Protein AF-A0A1I6UCY2-F1 (afdb_monomer_lite)

Foldseek 3Di:
DVLVVLVVQLFCCLQPVLVVCVVVVQCPAQVSSLVSSVVSSCVVCVVVCVVQVKDKDAFQDPVVQPPPPDTFRIWIFGADPVRDGPATSEGEDTHEDDPPDDCVVLVVVLVVVLCCLVSDPPVRYVNHAYEYHYEHEDDDPPPVPPDDDPADPVSLVSCVQRYKYFYWYDDPNDIDTGIDTD

Secondary structure (DSSP, 8-state):
-HHHHHHHHHHHIIIIIIHHHHHTT---SHHHHHHHHHHHHHHHTHHHHHHTTEEEEEEEE-TTTT-TT-EEEEEEEEE-TTS-EEEEEEEEEEEEE-TT--THHHHHHHHHHHHHHHS---GGGTT-EEEEEEEESS--TT--SSS---S-HHHHHHHTT-EEEEEEEEETTEEEEEEEE-

Sequence (182 aa):
MIKGLIHKTIKEIWENNISKDYHDNFLLREDSLKNAFYFHLRSSLSDLLMEQKLRIYTELNYRDINVPGSRADLAVAQLDDLNEIQEVIAVIEFKYKRSNVNERYYQEDVRKIVNLVKSSPHPIYDETYYYLAFLNETIYEPIRSEHLSYTTPSDRVVAAGRITELLGYQEDGVSTWYSIDH

Radius of gyration: 16.02 Å; chains: 1; bounding box: 46×32×39 Å

Structure (mmCIF, N/CA/C/O backbone):
data_AF-A0A1I6UCY2-F1
#
_entry.id   AF-A0A1I6UCY2-F1
#
loop_
_atom_site.group_PDB
_atom_site.id
_atom_site.type_symbol
_atom_site.label_atom_id
_atom_site.label_alt_id
_atom_site.label_comp_id
_atom_site.label_asym_id
_atom_site.label_entity_id
_atom_site.label_seq_id
_atom_site.pdbx_PDB_ins_code
_atom_site.Cartn_x
_atom_site.Cartn_y
_atom_site.Cartn_z
_atom_site.occupancy
_atom_site.B_iso_or_equiv
_atom_site.auth_seq_id
_atom_site.auth_comp_id
_atom_site.auth_asym_id
_atom_site.auth_atom_id
_atom_site.pdbx_PDB_model_num
ATOM 1 N N . MET A 1 1 ? -4.522 -13.317 13.696 1.00 73.19 1 MET A N 1
ATOM 2 C CA . MET A 1 1 ? -4.954 -11.913 13.877 1.00 73.19 1 MET A CA 1
ATOM 3 C C . MET A 1 1 ? -5.177 -11.288 12.512 1.00 73.19 1 MET A C 1
ATOM 5 O O . MET A 1 1 ? -4.369 -11.528 11.622 1.00 73.19 1 MET A O 1
ATOM 9 N N . ILE A 1 2 ? -6.263 -10.529 12.345 1.00 91.00 2 ILE A N 1
ATOM 10 C CA . ILE A 1 2 ? -6.743 -10.023 11.049 1.00 91.00 2 ILE A CA 1
ATOM 11 C C . ILE A 1 2 ? -5.698 -9.193 10.285 1.00 91.00 2 ILE A C 1
ATOM 13 O O . ILE A 1 2 ? -5.521 -9.370 9.083 1.00 91.00 2 ILE A O 1
ATOM 17 N N . LYS A 1 3 ? -4.922 -8.371 11.005 1.00 94.06 3 LYS A N 1
ATOM 18 C CA . LYS A 1 3 ? -3.880 -7.510 10.432 1.00 94.06 3 LYS A CA 1
ATOM 19 C C . LYS A 1 3 ? -2.758 -8.311 9.783 1.00 94.06 3 LYS A C 1
ATOM 21 O O . LYS A 1 3 ? -2.349 -7.991 8.679 1.00 94.06 3 LYS A O 1
ATOM 26 N N . GLY A 1 4 ? -2.326 -9.401 10.422 1.00 94.81 4 GLY A N 1
ATOM 27 C CA . GLY A 1 4 ? -1.311 -10.298 9.863 1.00 94.81 4 GLY A CA 1
ATOM 28 C C . GLY A 1 4 ? -1.776 -10.995 8.581 1.00 94.81 4 GLY A C 1
ATOM 29 O O . GLY A 1 4 ? -0.982 -11.176 7.663 1.00 94.81 4 GLY A O 1
ATOM 30 N N . LEU A 1 5 ? -3.069 -11.332 8.484 1.00 96.62 5 LEU A N 1
ATOM 31 C CA . LEU A 1 5 ? -3.650 -11.881 7.255 1.00 96.62 5 LEU A CA 1
ATOM 32 C C . LEU A 1 5 ? -3.677 -10.830 6.138 1.00 96.62 5 LEU A C 1
ATOM 34 O O . LEU A 1 5 ? -3.254 -11.126 5.023 1.00 96.62 5 LEU A O 1
ATOM 38 N N . ILE A 1 6 ? -4.120 -9.606 6.438 1.00 97.81 6 ILE A N 1
ATOM 39 C CA . ILE A 1 6 ? -4.139 -8.493 5.475 1.00 97.81 6 ILE A CA 1
ATOM 40 C C . ILE A 1 6 ? -2.720 -8.161 5.007 1.00 97.81 6 ILE A C 1
ATOM 42 O O . ILE A 1 6 ? -2.488 -8.048 3.809 1.00 97.81 6 ILE A O 1
ATOM 46 N N . HIS A 1 7 ? -1.764 -8.079 5.931 1.00 97.38 7 HIS A N 1
ATOM 47 C CA . HIS A 1 7 ? -0.357 -7.828 5.634 1.00 97.38 7 HIS A CA 1
ATOM 48 C C . HIS A 1 7 ? 0.232 -8.889 4.700 1.00 97.38 7 HIS A C 1
ATOM 50 O O . HIS A 1 7 ? 0.784 -8.558 3.652 1.00 97.38 7 HIS A O 1
ATOM 56 N N . LYS A 1 8 ? 0.026 -10.173 5.020 1.00 97.75 8 LYS A N 1
ATOM 57 C CA . LYS A 1 8 ? 0.425 -11.282 4.147 1.00 97.75 8 LYS A CA 1
ATOM 58 C C . LYS A 1 8 ? -0.234 -11.180 2.764 1.00 97.75 8 LYS A C 1
ATOM 60 O O . LYS A 1 8 ? 0.456 -11.305 1.759 1.00 97.75 8 LYS A O 1
ATOM 65 N N . THR A 1 9 ? -1.535 -10.893 2.717 1.00 98.50 9 THR A N 1
ATOM 66 C CA . THR A 1 9 ? -2.303 -10.780 1.465 1.00 98.50 9 THR A CA 1
ATOM 67 C C . THR A 1 9 ? -1.780 -9.646 0.580 1.00 98.50 9 THR A C 1
ATOM 69 O O . THR A 1 9 ? -1.631 -9.825 -0.622 1.00 98.50 9 THR A O 1
ATOM 72 N N . ILE A 1 10 ? -1.461 -8.485 1.160 1.00 98.69 10 ILE A N 1
ATOM 73 C CA . ILE A 1 10 ? -0.900 -7.334 0.435 1.00 98.69 10 ILE A CA 1
ATOM 74 C C . ILE A 1 10 ? 0.441 -7.698 -0.220 1.00 98.69 10 ILE A C 1
ATOM 76 O O . ILE A 1 10 ? 0.651 -7.384 -1.393 1.00 98.69 10 ILE A O 1
ATOM 80 N N . LYS A 1 11 ? 1.324 -8.398 0.505 1.00 98.50 11 LYS A N 1
ATOM 81 C CA . LYS A 1 11 ? 2.619 -8.860 -0.024 1.00 98.50 11 LYS A CA 1
ATOM 82 C C . LYS A 1 11 ? 2.435 -9.882 -1.149 1.00 98.50 11 LYS A C 1
ATOM 84 O O . LYS A 1 11 ? 3.031 -9.733 -2.211 1.00 98.50 11 LYS A O 1
ATOM 89 N N . GLU A 1 12 ? 1.543 -10.857 -0.959 1.00 98.44 12 GLU A N 1
ATOM 90 C CA . GLU A 1 12 ? 1.222 -11.866 -1.979 1.00 98.44 12 GLU A CA 1
ATOM 91 C C . GLU A 1 12 ? 0.637 -11.245 -3.256 1.00 98.44 12 GLU A C 1
ATOM 93 O O . GLU A 1 12 ? 1.003 -11.665 -4.355 1.00 98.44 12 GLU A O 1
ATOM 98 N N . ILE A 1 13 ? -0.222 -10.227 -3.126 1.00 98.62 13 ILE A N 1
ATOM 99 C CA . ILE A 1 13 ? -0.770 -9.481 -4.267 1.00 98.62 13 ILE A CA 1
ATOM 100 C C . ILE A 1 13 ? 0.346 -8.795 -5.044 1.00 98.62 13 ILE A C 1
ATOM 102 O O . ILE A 1 13 ? 0.369 -8.877 -6.270 1.00 98.62 13 ILE A O 1
ATOM 106 N N . TRP A 1 14 ? 1.276 -8.133 -4.357 1.00 98.06 14 TRP A N 1
ATOM 107 C CA . TRP A 1 14 ? 2.385 -7.458 -5.021 1.00 98.06 14 TRP A CA 1
ATOM 108 C C . TRP A 1 14 ? 3.276 -8.436 -5.795 1.00 98.06 14 TRP A C 1
ATOM 110 O O . TRP A 1 14 ? 3.523 -8.253 -6.987 1.00 98.06 14 TRP A O 1
ATOM 120 N N . GLU A 1 15 ? 3.722 -9.498 -5.125 1.00 97.06 15 GLU A N 1
ATOM 121 C CA . GLU A 1 15 ? 4.712 -10.429 -5.671 1.00 97.06 15 GLU A CA 1
ATOM 122 C C . GLU A 1 15 ? 4.137 -11.337 -6.768 1.00 97.06 15 GLU A C 1
ATOM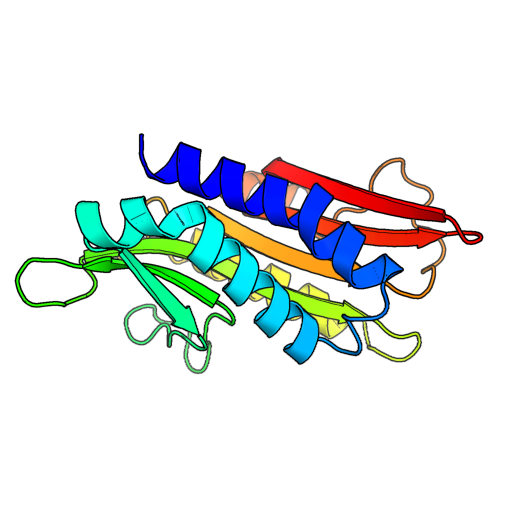 124 O O . GLU A 1 15 ? 4.859 -11.691 -7.701 1.00 97.06 15 GLU A O 1
ATOM 129 N N . ASN A 1 16 ? 2.841 -11.675 -6.713 1.00 97.44 16 ASN A N 1
ATOM 130 C CA . ASN A 1 16 ? 2.230 -12.629 -7.646 1.00 97.44 16 ASN A CA 1
ATOM 131 C C . ASN A 1 16 ? 1.238 -11.990 -8.622 1.00 97.44 16 ASN A C 1
ATOM 133 O O . ASN A 1 16 ? 1.286 -12.264 -9.819 1.00 97.44 16 ASN A O 1
ATOM 137 N N . ASN A 1 17 ? 0.306 -11.172 -8.130 1.00 98.00 17 ASN A N 1
ATOM 138 C CA . ASN A 1 17 ? -0.782 -10.651 -8.958 1.00 98.00 17 ASN A CA 1
ATOM 139 C C . ASN A 1 17 ? -0.352 -9.415 -9.749 1.00 98.00 17 ASN A C 1
ATOM 141 O O . ASN A 1 17 ? -0.524 -9.376 -10.962 1.00 98.00 17 ASN A O 1
ATOM 145 N N . ILE A 1 18 ? 0.250 -8.431 -9.080 1.00 97.12 18 ILE A N 1
ATOM 146 C CA . ILE A 1 18 ? 0.742 -7.210 -9.728 1.00 97.12 18 ILE A CA 1
ATOM 147 C C . ILE A 1 18 ? 1.914 -7.525 -10.646 1.00 97.12 18 ILE A C 1
ATOM 149 O O . ILE A 1 18 ? 1.952 -7.014 -11.764 1.00 97.12 18 ILE A O 1
ATOM 153 N N . SER A 1 19 ? 2.827 -8.404 -10.223 1.00 95.00 19 SER A N 1
ATOM 154 C CA . SER A 1 19 ? 3.899 -8.857 -11.110 1.00 95.00 19 SER A CA 1
ATOM 155 C C . SER A 1 19 ? 3.327 -9.507 -12.371 1.00 95.00 19 SER A C 1
ATOM 157 O O . SER A 1 19 ? 3.757 -9.179 -13.474 1.00 95.00 19 SER A O 1
ATOM 159 N N . LYS A 1 20 ? 2.299 -10.356 -12.258 1.00 95.56 20 LYS A N 1
ATOM 160 C CA . LYS A 1 20 ? 1.625 -10.942 -13.420 1.00 95.56 20 LYS A CA 1
ATOM 161 C C . LYS A 1 20 ? 0.951 -9.886 -14.303 1.00 95.56 20 LYS A C 1
ATOM 163 O O . LYS A 1 20 ? 1.163 -9.901 -15.513 1.00 95.56 20 LYS A O 1
ATOM 168 N N . ASP A 1 21 ? 0.191 -8.964 -13.717 1.00 95.31 21 ASP A N 1
ATOM 169 C CA . ASP A 1 21 ? -0.495 -7.900 -14.462 1.00 95.31 21 ASP A CA 1
ATOM 170 C C . ASP A 1 21 ? 0.490 -6.996 -15.211 1.00 95.31 21 ASP A C 1
ATOM 172 O O . ASP A 1 21 ? 0.193 -6.516 -16.307 1.00 95.31 21 ASP A O 1
ATOM 176 N N . TYR A 1 22 ? 1.679 -6.782 -14.642 1.00 91.81 22 TYR A N 1
ATOM 177 C CA . TYR A 1 22 ? 2.766 -6.082 -15.313 1.00 91.81 22 TYR A CA 1
ATOM 178 C C . TYR A 1 22 ? 3.214 -6.817 -16.582 1.00 91.81 22 TYR A C 1
ATOM 180 O O . TYR A 1 22 ? 3.229 -6.224 -17.660 1.00 91.81 22 TYR A O 1
ATOM 188 N N . HIS A 1 23 ? 3.517 -8.117 -16.480 1.00 90.75 23 HIS A N 1
ATOM 189 C CA . HIS A 1 23 ? 3.957 -8.933 -17.621 1.00 90.75 23 HIS A CA 1
ATOM 190 C C . HIS A 1 23 ? 2.896 -9.042 -18.721 1.00 90.75 23 HIS A C 1
ATOM 192 O O . HIS A 1 23 ? 3.226 -9.057 -19.908 1.00 90.75 23 HIS A O 1
ATOM 198 N N . ASP A 1 24 ? 1.623 -9.079 -18.332 1.00 92.88 24 ASP A N 1
ATOM 199 C CA . ASP A 1 24 ? 0.497 -9.135 -19.262 1.00 92.88 24 ASP A CA 1
ATOM 200 C C . ASP A 1 24 ? 0.155 -7.752 -19.867 1.00 92.88 24 ASP A C 1
ATOM 202 O O . ASP A 1 24 ? -0.766 -7.639 -20.677 1.00 92.88 24 ASP A O 1
ATOM 206 N N . ASN A 1 25 ? 0.928 -6.704 -19.547 1.00 88.38 25 ASN A N 1
ATOM 207 C CA . ASN A 1 25 ? 0.756 -5.317 -20.003 1.00 88.38 25 ASN A CA 1
ATOM 208 C C . ASN A 1 25 ? -0.563 -4.659 -19.551 1.00 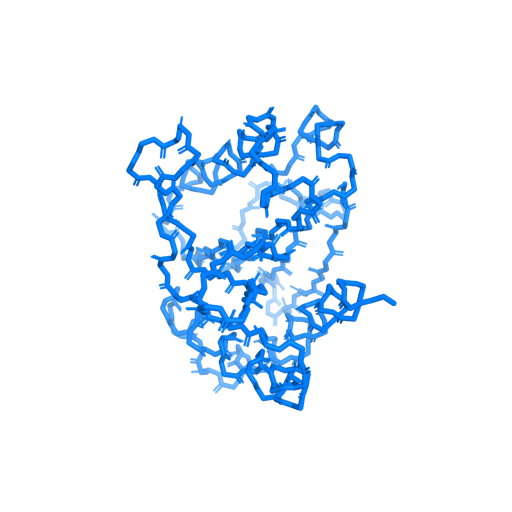88.38 25 ASN A C 1
ATOM 210 O O . ASN A 1 25 ? -1.068 -3.744 -20.209 1.00 88.38 25 ASN A O 1
ATOM 214 N N . PHE A 1 26 ? -1.117 -5.087 -18.413 1.00 87.88 26 PHE A N 1
ATOM 215 C CA . PHE A 1 26 ? -2.292 -4.456 -17.804 1.00 87.88 26 PHE A CA 1
ATOM 216 C C . PHE A 1 26 ? -1.942 -3.215 -16.967 1.00 87.88 26 PHE A C 1
ATOM 218 O O . PHE A 1 26 ? -2.820 -2.401 -16.673 1.00 87.88 26 PHE A O 1
ATOM 225 N N . LEU A 1 27 ? -0.664 -3.022 -16.621 1.00 86.75 27 LEU A N 1
ATOM 226 C CA . LEU A 1 27 ? -0.184 -1.863 -15.866 1.00 86.75 27 LEU A CA 1
ATOM 227 C C . LEU A 1 27 ? 0.450 -0.835 -16.807 1.00 86.75 27 LEU A C 1
ATOM 229 O O . LEU A 1 27 ? 1.589 -0.975 -17.230 1.00 86.75 27 LEU A O 1
ATOM 233 N N . LEU A 1 28 ? -0.293 0.218 -17.145 1.00 76.00 28 LEU A N 1
ATOM 234 C CA . LEU A 1 28 ? 0.190 1.281 -18.032 1.00 76.00 28 LEU A CA 1
ATOM 235 C C . LEU A 1 28 ? 0.839 2.443 -17.261 1.00 76.00 28 LEU A C 1
ATOM 237 O O . LEU A 1 28 ? 1.767 3.075 -17.776 1.00 76.00 28 LEU A O 1
ATOM 241 N N . ARG A 1 29 ? 0.299 2.789 -16.083 1.00 83.88 29 ARG A N 1
ATOM 242 C CA . ARG A 1 29 ? 0.669 3.930 -15.217 1.00 83.88 29 ARG A CA 1
ATOM 243 C C . ARG A 1 29 ? 0.287 3.683 -13.745 1.00 83.88 29 ARG A C 1
ATOM 245 O O . ARG A 1 29 ? -0.335 2.678 -13.409 1.00 83.88 29 ARG A O 1
ATOM 252 N N . GLU A 1 30 ? 0.591 4.655 -12.883 1.00 87.25 30 GLU A N 1
ATOM 253 C CA . GLU A 1 30 ? 0.256 4.642 -11.449 1.00 87.25 30 GLU A CA 1
ATOM 254 C C . GLU A 1 30 ? -1.231 4.338 -11.176 1.00 87.25 30 GLU A C 1
ATOM 256 O O . GLU A 1 30 ? -1.532 3.478 -10.357 1.00 87.25 30 GLU A O 1
ATOM 261 N N . ASP A 1 31 ? -2.169 4.948 -11.905 1.00 90.50 31 ASP A N 1
ATOM 262 C CA . ASP A 1 31 ? -3.601 4.707 -11.660 1.00 90.50 31 ASP A CA 1
ATOM 263 C C . ASP A 1 31 ? -4.060 3.297 -12.060 1.00 90.50 31 ASP A C 1
ATOM 265 O O . ASP A 1 31 ? -4.907 2.714 -11.385 1.00 90.50 31 ASP A O 1
ATOM 269 N N . SER A 1 32 ? -3.481 2.699 -13.110 1.00 92.88 32 SER A N 1
ATOM 270 C CA . SER A 1 32 ? -3.745 1.285 -13.424 1.00 92.88 32 SER A CA 1
ATOM 271 C C . SER A 1 32 ? -3.139 0.351 -12.379 1.00 92.88 32 SER A C 1
ATOM 273 O O . SER A 1 32 ? -3.748 -0.665 -12.069 1.00 92.88 32 SER A O 1
ATOM 275 N N . LEU A 1 33 ? -1.997 0.719 -11.781 1.00 94.31 33 LEU A N 1
ATOM 276 C CA . LEU A 1 33 ? -1.428 -0.016 -10.652 1.00 94.31 33 LEU A CA 1
ATOM 277 C C . LEU A 1 33 ? -2.360 0.041 -9.435 1.00 94.31 33 LEU A C 1
ATOM 279 O O . LEU A 1 33 ? -2.691 -1.004 -8.881 1.00 94.31 33 LEU A O 1
ATOM 283 N N . LYS A 1 34 ? -2.856 1.231 -9.071 1.00 95.19 34 LYS A N 1
ATOM 284 C CA . LYS A 1 34 ? -3.850 1.401 -7.996 1.00 95.19 34 LYS A CA 1
ATOM 285 C C . LYS A 1 34 ? -5.109 0.576 -8.259 1.00 95.19 34 LYS A C 1
ATOM 287 O O . LYS A 1 34 ? -5.607 -0.099 -7.361 1.00 95.19 34 LYS A O 1
ATOM 292 N N . ASN A 1 35 ? -5.616 0.613 -9.492 1.00 95.94 35 ASN A N 1
ATOM 293 C CA . ASN A 1 35 ? -6.824 -0.108 -9.881 1.00 95.94 35 ASN A CA 1
ATOM 294 C C . ASN A 1 35 ? -6.645 -1.633 -9.820 1.00 95.94 35 ASN A C 1
ATOM 296 O O . ASN A 1 35 ? -7.473 -2.310 -9.211 1.00 95.94 35 ASN A O 1
ATOM 300 N N . ALA A 1 36 ? -5.554 -2.154 -10.385 1.00 97.06 36 ALA A N 1
ATOM 301 C CA . ALA A 1 36 ? -5.213 -3.572 -10.324 1.00 97.06 36 ALA A CA 1
ATOM 302 C C . ALA A 1 36 ? -5.039 -4.037 -8.872 1.00 97.06 36 ALA A C 1
ATOM 304 O O . ALA A 1 36 ? -5.632 -5.032 -8.455 1.00 97.06 36 ALA A O 1
ATOM 305 N N . PHE A 1 37 ? -4.309 -3.264 -8.061 1.00 98.25 37 PHE A N 1
ATOM 306 C CA . PHE A 1 37 ? -4.104 -3.585 -6.651 1.00 98.25 37 PHE A CA 1
ATOM 307 C C . PHE A 1 37 ? -5.419 -3.607 -5.874 1.00 98.25 37 PHE A C 1
ATOM 309 O O . PHE A 1 37 ? -5.683 -4.559 -5.142 1.00 98.25 37 PHE A O 1
ATOM 316 N N . TYR A 1 38 ? -6.277 -2.601 -6.068 1.00 98.12 38 TYR A N 1
ATOM 317 C CA . TYR A 1 38 ? -7.612 -2.573 -5.470 1.00 98.12 38 TYR A CA 1
ATOM 318 C C . TYR A 1 38 ? -8.425 -3.817 -5.844 1.00 98.12 38 TYR A C 1
ATOM 320 O O . TYR A 1 38 ? -9.051 -4.424 -4.974 1.00 98.12 38 TYR A O 1
ATOM 328 N N . PHE A 1 39 ? -8.419 -4.199 -7.125 1.00 98.12 39 PHE A N 1
ATOM 329 C CA . PHE A 1 39 ? -9.156 -5.359 -7.621 1.00 98.12 39 PHE A CA 1
ATOM 330 C C . PHE A 1 39 ? -8.708 -6.654 -6.935 1.00 98.12 39 PHE A C 1
ATOM 332 O O . PHE A 1 39 ? -9.549 -7.378 -6.389 1.00 98.12 39 PHE A O 1
ATOM 339 N N . HIS A 1 40 ? -7.400 -6.920 -6.905 1.00 98.50 40 HIS A N 1
ATOM 340 C CA . HIS A 1 40 ? -6.862 -8.121 -6.261 1.00 98.50 40 HIS A CA 1
ATOM 341 C C . HIS A 1 40 ? -7.098 -8.099 -4.752 1.00 98.50 40 HIS A C 1
ATOM 343 O O . HIS A 1 40 ? -7.556 -9.092 -4.196 1.00 98.50 40 HIS A O 1
ATOM 349 N N . LEU A 1 41 ? -6.903 -6.954 -4.091 1.00 98.44 41 LEU A N 1
ATOM 350 C CA . LEU A 1 41 ? -7.114 -6.821 -2.646 1.00 98.44 41 LEU A CA 1
ATOM 351 C C . LEU A 1 41 ? -8.570 -7.061 -2.251 1.00 98.44 41 LEU A C 1
ATOM 353 O O . LEU A 1 41 ? -8.846 -7.809 -1.314 1.00 98.44 41 LEU A O 1
ATOM 357 N N . ARG A 1 42 ? -9.513 -6.468 -2.988 1.00 98.25 42 ARG A N 1
ATOM 358 C CA . ARG A 1 42 ? -10.948 -6.669 -2.762 1.00 98.25 42 ARG A CA 1
ATOM 359 C C . ARG A 1 42 ? -11.362 -8.119 -2.988 1.00 98.25 42 ARG A C 1
ATOM 361 O O . ARG A 1 42 ? -12.203 -8.622 -2.247 1.00 98.25 42 ARG A O 1
ATOM 368 N N . SER A 1 43 ? -10.800 -8.767 -4.005 1.00 98.19 43 SER A N 1
ATOM 369 C CA . SER A 1 43 ? -11.123 -10.155 -4.342 1.00 98.19 43 SER A CA 1
ATOM 370 C C . SER A 1 43 ? -10.589 -11.115 -3.277 1.00 98.19 43 SER A C 1
ATOM 372 O O . SER A 1 43 ? -11.355 -11.909 -2.729 1.00 98.19 43 SER A O 1
ATOM 374 N N . SER A 1 44 ? -9.312 -10.974 -2.913 1.00 98.12 44 SER A N 1
ATOM 375 C CA . SER A 1 44 ? -8.635 -11.831 -1.933 1.00 98.12 44 SER A CA 1
ATOM 376 C C . SER A 1 44 ? -9.180 -11.682 -0.513 1.00 98.12 44 SER A C 1
ATOM 378 O O . SER A 1 44 ? -9.145 -12.637 0.255 1.00 98.12 44 SER A O 1
ATOM 380 N N . LEU A 1 45 ? -9.697 -10.503 -0.154 1.00 97.25 45 LEU A N 1
ATOM 381 C CA . LEU A 1 45 ? -10.252 -10.241 1.178 1.00 97.25 45 LEU A CA 1
ATOM 382 C C . LEU A 1 45 ? -11.785 -10.293 1.228 1.00 97.25 45 LEU A C 1
ATOM 384 O O . LEU A 1 45 ? -12.346 -9.947 2.260 1.00 97.25 45 LEU A O 1
ATOM 388 N N . SER A 1 46 ? -12.470 -10.686 0.152 1.00 96.75 46 SER A N 1
ATOM 389 C CA . SER A 1 46 ? -13.929 -10.529 -0.002 1.00 96.75 46 SER A CA 1
ATOM 390 C C . SER A 1 46 ? -14.757 -10.980 1.211 1.00 96.75 46 SER A C 1
ATOM 392 O O . SER A 1 46 ? -15.519 -10.172 1.750 1.00 96.75 46 SER A O 1
ATOM 394 N N . ASP A 1 47 ? -14.561 -12.210 1.685 1.00 96.06 47 ASP A N 1
ATOM 395 C CA . ASP A 1 47 ? -15.257 -12.742 2.866 1.00 96.06 47 ASP A CA 1
ATOM 396 C C . ASP A 1 47 ? -14.894 -11.959 4.135 1.00 96.06 47 ASP A C 1
ATOM 398 O O . ASP A 1 47 ? -15.766 -11.496 4.874 1.00 96.06 47 ASP A O 1
ATOM 402 N N . LEU A 1 48 ? -13.599 -11.693 4.331 1.00 96.06 48 LEU A N 1
ATOM 403 C CA . LEU A 1 48 ? -13.087 -10.952 5.482 1.00 96.06 48 LEU A CA 1
ATOM 404 C C . LEU A 1 48 ? -13.643 -9.521 5.551 1.00 96.06 48 LEU A C 1
ATOM 406 O O . LEU A 1 48 ? -13.950 -9.026 6.635 1.00 96.06 48 LEU A O 1
ATOM 410 N N . LEU A 1 49 ? -13.805 -8.855 4.401 1.00 96.12 49 LEU A N 1
ATOM 411 C CA . LEU A 1 49 ? -14.374 -7.509 4.326 1.00 96.12 49 LEU A CA 1
ATOM 412 C C . LEU A 1 49 ? -15.814 -7.464 4.853 1.00 96.12 49 LEU A C 1
ATOM 414 O O . LEU A 1 49 ? -16.220 -6.477 5.475 1.00 96.12 49 LEU A O 1
ATOM 418 N N . MET A 1 50 ? -16.585 -8.527 4.612 1.00 93.75 50 MET A N 1
ATOM 419 C CA . MET A 1 50 ? -17.964 -8.640 5.082 1.00 93.75 50 MET A CA 1
ATOM 420 C C . MET A 1 50 ? -18.019 -9.018 6.561 1.00 93.75 50 MET A C 1
ATOM 422 O O . MET A 1 50 ? -18.662 -8.318 7.342 1.00 93.75 50 MET A O 1
ATOM 426 N N . GLU A 1 51 ? -17.311 -10.079 6.947 1.00 96.00 51 GLU A N 1
ATOM 427 C CA . GLU A 1 51 ? -17.350 -10.642 8.302 1.00 96.00 51 GLU A CA 1
ATOM 428 C C . GLU A 1 51 ? -16.816 -9.680 9.366 1.00 96.00 51 GLU A C 1
ATOM 430 O O . GLU A 1 51 ? -17.280 -9.689 10.503 1.00 96.00 51 GLU A O 1
ATOM 435 N N . GLN A 1 52 ? -15.841 -8.848 8.998 1.00 96.25 52 GLN A N 1
ATOM 436 C CA . GLN A 1 52 ? -15.079 -8.028 9.942 1.00 96.25 52 GLN A CA 1
ATOM 437 C C . GLN A 1 52 ? -15.349 -6.529 9.771 1.00 96.25 52 GLN A C 1
ATOM 439 O O . GLN A 1 52 ? -14.617 -5.705 10.319 1.00 96.25 52 GLN A O 1
ATOM 444 N N . LYS A 1 53 ? -16.392 -6.176 9.000 1.00 96.38 53 LYS A N 1
ATOM 445 C CA . LYS A 1 53 ? -16.780 -4.792 8.672 1.00 96.38 53 LYS A CA 1
ATOM 446 C C . LYS A 1 53 ? -15.620 -3.948 8.137 1.00 96.38 53 LYS A C 1
ATOM 448 O O . LYS A 1 53 ? -15.523 -2.755 8.417 1.00 96.38 53 LYS A O 1
ATOM 453 N N . LEU A 1 54 ? -14.746 -4.555 7.339 1.00 96.94 54 LEU A N 1
ATOM 454 C CA . LEU A 1 54 ? -13.641 -3.829 6.727 1.00 96.94 54 LEU A CA 1
ATOM 455 C C . LEU A 1 54 ? -14.089 -3.156 5.432 1.00 96.94 54 LEU A C 1
ATOM 457 O O . LEU A 1 54 ? -14.916 -3.678 4.675 1.00 96.94 54 LEU A O 1
ATOM 461 N N . ARG A 1 55 ? -13.502 -2.004 5.134 1.00 96.38 55 ARG A N 1
ATOM 462 C CA . ARG A 1 55 ? -13.672 -1.299 3.865 1.00 96.38 55 ARG A CA 1
ATOM 463 C C . ARG A 1 55 ? -12.320 -0.908 3.299 1.00 96.38 55 ARG A C 1
ATOM 465 O O . ARG A 1 55 ? -11.392 -0.569 4.029 1.00 96.38 55 ARG A O 1
ATOM 472 N N . ILE A 1 56 ? -12.245 -0.959 1.974 1.00 96.88 56 ILE A N 1
ATOM 473 C CA . ILE A 1 56 ? -11.109 -0.461 1.211 1.00 96.88 56 ILE A CA 1
ATOM 474 C C . ILE A 1 56 ? -11.484 0.931 0.708 1.00 96.88 56 ILE A C 1
ATOM 476 O O . ILE A 1 56 ? -12.448 1.076 -0.047 1.00 96.88 56 ILE A O 1
ATOM 480 N N . TYR A 1 57 ? -10.724 1.932 1.128 1.00 94.38 57 TYR A N 1
ATOM 481 C CA . TYR A 1 57 ? -10.883 3.325 0.737 1.00 94.38 57 TYR A CA 1
ATOM 482 C C . TYR A 1 57 ? -9.829 3.696 -0.297 1.00 94.38 57 TYR A C 1
ATOM 484 O O . TYR A 1 57 ? -8.647 3.433 -0.098 1.00 94.38 57 TYR A O 1
ATOM 492 N N . THR A 1 58 ? -10.255 4.347 -1.374 1.00 92.25 58 THR A N 1
ATOM 493 C CA . THR A 1 58 ? -9.372 5.096 -2.274 1.00 92.25 58 THR A CA 1
ATOM 494 C C . THR A 1 58 ? -9.375 6.556 -1.840 1.00 92.25 58 THR A C 1
ATOM 496 O O . THR A 1 58 ? -10.452 7.099 -1.590 1.00 92.25 58 THR A O 1
ATOM 499 N N . GLU A 1 59 ? -8.208 7.196 -1.772 1.00 87.38 59 GLU A N 1
ATOM 500 C CA . GLU A 1 59 ? -8.088 8.616 -1.394 1.00 87.38 59 GLU A CA 1
ATOM 501 C C . GLU A 1 59 ? -8.610 8.941 0.024 1.00 87.38 59 GLU A C 1
ATOM 503 O O . GLU A 1 59 ? -9.290 9.950 0.241 1.00 87.38 59 GLU A O 1
ATOM 508 N N . LEU A 1 60 ? -8.299 8.098 1.020 1.00 88.50 60 LEU A N 1
ATOM 509 C CA . LEU A 1 60 ? -8.685 8.359 2.412 1.00 88.50 60 LEU A CA 1
ATOM 510 C C . LEU A 1 60 ? -7.958 9.609 2.926 1.00 88.50 60 LEU A C 1
ATOM 512 O O . LEU A 1 60 ? -6.736 9.617 3.075 1.00 88.50 60 LEU A O 1
ATOM 516 N N . ASN A 1 61 ? -8.710 10.672 3.205 1.00 81.94 61 ASN A N 1
ATOM 517 C CA . ASN A 1 61 ? -8.155 11.886 3.796 1.00 81.94 61 ASN A CA 1
ATOM 518 C C . ASN A 1 61 ? -7.740 11.615 5.244 1.00 81.94 61 ASN A C 1
ATOM 520 O O . ASN A 1 61 ? -8.562 11.147 6.031 1.00 81.94 61 ASN A O 1
ATOM 524 N N . TYR A 1 62 ? -6.531 12.018 5.634 1.00 72.56 62 TYR A N 1
ATOM 525 C CA . TYR A 1 62 ? -6.095 11.939 7.031 1.00 72.56 62 TYR A CA 1
ATOM 526 C C . TYR A 1 62 ? -6.678 13.092 7.866 1.00 72.56 62 TYR A C 1
ATOM 528 O O . TYR A 1 62 ? -5.933 13.791 8.539 1.00 72.56 62 TYR A O 1
ATOM 536 N N . ARG A 1 63 ? -7.993 13.358 7.789 1.00 57.19 63 ARG A N 1
ATOM 537 C CA . ARG A 1 63 ? -8.617 14.570 8.374 1.00 57.19 63 ARG A CA 1
ATOM 538 C C . ARG A 1 63 ? -8.373 14.725 9.878 1.00 57.19 63 ARG A C 1
ATOM 540 O O . ARG A 1 63 ? -8.367 15.857 10.350 1.00 57.19 63 ARG A O 1
ATOM 547 N N . ASP A 1 64 ? -8.104 13.623 10.571 1.00 54.69 64 ASP A N 1
ATOM 548 C CA . ASP A 1 64 ? -7.904 13.587 12.022 1.00 54.69 64 ASP A CA 1
ATOM 549 C C . ASP A 1 64 ? -6.431 13.410 12.432 1.00 54.69 64 ASP A C 1
ATOM 551 O O . ASP A 1 64 ? -6.083 13.527 13.607 1.00 54.69 64 ASP A O 1
ATOM 555 N N . ILE A 1 65 ? -5.531 13.195 11.465 1.00 56.22 65 ILE A N 1
ATOM 556 C CA . ILE A 1 65 ? -4.091 13.322 11.691 1.00 56.22 65 ILE A CA 1
ATOM 557 C C . ILE A 1 65 ? -3.704 14.722 11.225 1.00 56.22 65 ILE A C 1
ATOM 559 O O . ILE A 1 65 ? -4.029 15.125 10.114 1.00 56.22 65 ILE A O 1
ATOM 563 N N . ASN A 1 66 ? -2.978 15.480 12.042 1.00 52.69 66 ASN A N 1
ATOM 564 C CA . ASN A 1 66 ? -2.454 16.801 11.682 1.00 52.69 66 ASN A CA 1
ATOM 565 C C . ASN A 1 66 ? -1.362 16.733 10.585 1.00 52.69 66 ASN A C 1
ATOM 567 O O . ASN A 1 66 ? -0.257 17.241 10.767 1.00 52.69 66 ASN A O 1
ATOM 571 N N . VAL A 1 67 ? -1.660 16.129 9.432 1.00 55.97 67 VAL A N 1
ATOM 572 C CA . VAL A 1 67 ? -0.866 16.155 8.199 1.00 55.97 67 VAL A CA 1
ATOM 573 C C . VAL A 1 67 ? -1.728 16.812 7.107 1.00 55.97 67 VAL A C 1
ATOM 575 O O . VAL A 1 67 ? -2.317 16.122 6.265 1.00 55.97 67 VAL A O 1
ATOM 578 N N . PRO A 1 68 ? -1.870 18.154 7.134 1.00 48.78 68 PRO A N 1
ATOM 579 C CA . PRO A 1 68 ? -2.782 18.883 6.259 1.00 48.78 68 PRO A CA 1
ATOM 580 C C . PRO A 1 68 ? -2.554 18.566 4.778 1.00 48.78 68 PRO A C 1
ATOM 582 O O . PRO A 1 68 ? -1.424 18.581 4.297 1.00 48.78 68 PRO A O 1
ATOM 585 N N . GLY A 1 69 ? -3.641 18.305 4.049 1.00 55.44 69 GLY A N 1
ATOM 586 C CA . GLY A 1 69 ? -3.618 18.105 2.595 1.00 55.44 69 GLY A CA 1
ATOM 587 C C . GLY A 1 69 ? -3.099 16.744 2.123 1.00 55.44 69 GLY A C 1
ATOM 588 O O . GLY A 1 69 ? -3.010 16.527 0.917 1.00 55.44 69 GLY A O 1
ATOM 589 N N . SER A 1 70 ? -2.779 15.825 3.036 1.00 70.06 70 SER A N 1
ATOM 590 C CA . SER A 1 70 ? -2.373 14.472 2.664 1.00 70.06 70 SER A CA 1
ATOM 591 C C . SER A 1 70 ? -3.577 13.521 2.596 1.00 70.06 70 SER A C 1
ATOM 593 O O . SER A 1 70 ? -4.557 13.649 3.335 1.00 70.06 70 SER A O 1
ATOM 595 N N . ARG A 1 71 ? -3.507 12.564 1.671 1.00 86.00 71 ARG A N 1
ATOM 596 C CA . ARG A 1 71 ? -4.499 11.503 1.456 1.00 86.00 71 ARG A CA 1
ATOM 597 C C . ARG A 1 71 ? -3.776 10.196 1.177 1.00 86.00 71 ARG A C 1
ATOM 599 O O . ARG A 1 71 ? -2.759 10.244 0.488 1.00 86.00 71 ARG A O 1
ATOM 606 N N . ALA A 1 72 ? -4.269 9.085 1.709 1.00 89.50 72 ALA A N 1
ATOM 607 C CA . ALA A 1 72 ? -3.774 7.763 1.345 1.00 89.50 72 ALA A CA 1
ATOM 608 C C . ALA A 1 72 ? -4.235 7.429 -0.069 1.00 89.50 72 ALA A C 1
ATOM 610 O O . ALA A 1 72 ? -5.417 7.616 -0.359 1.00 89.50 72 ALA A O 1
ATOM 611 N N . ASP A 1 73 ? -3.367 6.896 -0.927 1.00 93.25 73 ASP A N 1
ATOM 612 C CA . ASP A 1 73 ? -3.831 6.375 -2.217 1.00 93.25 73 ASP A CA 1
ATOM 613 C C . ASP A 1 73 ? -4.827 5.225 -2.008 1.00 93.25 73 ASP A C 1
ATOM 615 O O . ASP A 1 73 ? -5.906 5.210 -2.611 1.00 93.25 73 ASP A O 1
ATOM 619 N N . LEU A 1 74 ? -4.496 4.309 -1.090 1.00 96.06 74 LEU A N 1
ATOM 620 C CA . LEU A 1 74 ? -5.380 3.240 -0.649 1.00 96.06 74 LEU A CA 1
ATOM 621 C C . LEU A 1 74 ? -5.276 3.005 0.858 1.00 96.06 74 LEU A C 1
ATOM 623 O O . LEU A 1 74 ? -4.190 3.061 1.429 1.00 96.06 74 LEU A O 1
ATOM 627 N N . ALA A 1 75 ? -6.395 2.685 1.502 1.00 95.31 75 ALA A N 1
ATOM 628 C CA . ALA A 1 75 ? -6.417 2.270 2.897 1.00 95.31 75 ALA A CA 1
ATOM 629 C C . ALA A 1 75 ? -7.394 1.115 3.138 1.00 95.31 75 ALA A C 1
ATOM 631 O O . ALA A 1 75 ? -8.446 1.040 2.505 1.00 95.31 75 ALA A O 1
ATOM 632 N N . VAL A 1 76 ? -7.064 0.242 4.088 1.00 96.81 76 VAL A N 1
ATOM 633 C CA . VAL A 1 76 ? -7.986 -0.756 4.648 1.00 96.81 76 VAL A CA 1
ATOM 634 C C . VAL A 1 76 ? -8.328 -0.315 6.058 1.00 96.81 76 VAL A C 1
ATOM 636 O O . VAL A 1 76 ? -7.425 -0.138 6.874 1.00 96.81 76 VAL A O 1
ATOM 639 N N . ALA A 1 77 ? -9.613 -0.149 6.349 1.00 94.81 77 ALA A N 1
ATOM 640 C CA . ALA A 1 77 ? -10.080 0.286 7.657 1.00 94.81 77 ALA A CA 1
ATOM 641 C C . ALA A 1 77 ? -11.236 -0.582 8.155 1.00 94.81 77 ALA A C 1
ATOM 643 O O . ALA A 1 77 ? -12.036 -1.075 7.358 1.00 94.81 77 ALA A O 1
ATOM 644 N N . GLN A 1 78 ? -11.305 -0.763 9.468 1.00 95.62 78 GLN A N 1
ATOM 645 C CA . GLN A 1 78 ? -12.404 -1.408 10.166 1.00 95.62 78 GLN A CA 1
ATOM 646 C C . GLN A 1 78 ? -13.430 -0.369 10.606 1.00 95.62 78 GLN A C 1
ATOM 648 O O . GLN A 1 78 ? -13.070 0.705 11.096 1.00 95.62 78 GLN A O 1
ATOM 653 N N . LEU A 1 79 ? -14.703 -0.711 10.424 1.00 94.94 79 LEU A N 1
ATOM 654 C CA . LEU A 1 79 ? -15.823 0.108 10.853 1.00 94.94 79 LEU A CA 1
ATOM 655 C C . LEU A 1 79 ? -16.454 -0.409 12.137 1.00 94.94 79 LEU A C 1
ATOM 657 O O . LEU A 1 79 ? -16.539 -1.621 12.350 1.00 94.94 79 LEU A O 1
ATOM 661 N N . ASP A 1 80 ? -16.967 0.524 12.929 1.00 94.69 80 ASP A N 1
ATOM 662 C CA . ASP A 1 80 ? -17.841 0.223 14.055 1.00 94.69 80 ASP A CA 1
ATOM 663 C C . ASP A 1 80 ? -19.291 -0.080 13.605 1.00 94.69 80 ASP A C 1
ATOM 665 O O . ASP A 1 80 ? -19.612 -0.235 12.419 1.00 94.69 80 ASP A O 1
ATOM 669 N N . ASP A 1 81 ? -20.209 -0.191 14.567 1.00 94.62 81 ASP A N 1
ATOM 670 C CA . ASP A 1 81 ? -21.631 -0.428 14.301 1.00 94.62 81 ASP A CA 1
ATOM 671 C C . ASP A 1 81 ? -22.363 0.777 13.686 1.00 94.62 81 ASP A C 1
ATOM 673 O O . ASP A 1 81 ? -23.429 0.600 13.090 1.00 94.62 81 ASP A O 1
ATOM 677 N N . LEU A 1 82 ? -21.783 1.975 13.778 1.00 94.12 82 LEU A N 1
ATOM 678 C CA . LEU A 1 82 ? -22.306 3.218 13.210 1.00 94.12 82 LEU A CA 1
ATOM 679 C C . LEU A 1 82 ? -21.757 3.498 11.801 1.00 94.12 82 LEU A C 1
ATOM 681 O O . LEU A 1 82 ? -22.204 4.437 11.143 1.00 94.12 82 LEU A O 1
ATOM 685 N N . ASN A 1 83 ? -20.882 2.625 11.290 1.00 90.00 83 ASN A N 1
ATOM 686 C CA . ASN A 1 83 ? -20.126 2.788 10.046 1.00 90.00 83 ASN A CA 1
ATOM 687 C C . ASN A 1 83 ? -19.092 3.926 10.093 1.00 90.00 83 ASN A C 1
ATOM 689 O O . ASN A 1 83 ? -18.740 4.483 9.048 1.00 90.00 83 ASN A O 1
ATOM 693 N N . GLU A 1 84 ? -18.586 4.249 11.281 1.00 91.00 84 GLU A N 1
ATOM 694 C CA . GLU A 1 84 ? -17.452 5.151 11.478 1.00 91.00 84 GLU A CA 1
ATOM 695 C C . GLU A 1 84 ? -16.138 4.360 11.505 1.00 91.00 84 GLU A C 1
ATOM 697 O O . GLU A 1 84 ? -16.111 3.180 11.862 1.00 91.00 84 GLU A O 1
ATOM 702 N N . ILE A 1 85 ? -15.034 4.988 11.083 1.00 91.56 85 ILE A N 1
ATOM 703 C CA . ILE A 1 85 ? -13.718 4.337 11.087 1.00 91.56 85 ILE A CA 1
ATOM 704 C C . ILE A 1 85 ? -13.260 4.170 12.535 1.00 91.56 85 ILE A C 1
ATOM 706 O O . ILE A 1 85 ? -12.897 5.139 13.197 1.00 91.56 85 ILE A O 1
ATOM 710 N N . GLN A 1 86 ? -13.229 2.921 12.990 1.00 92.31 86 GLN A N 1
ATOM 711 C CA . GLN A 1 86 ? -12.702 2.543 14.295 1.00 92.31 86 GLN A CA 1
ATOM 712 C C . GLN A 1 86 ? -11.178 2.391 14.253 1.00 92.31 86 GLN A C 1
ATOM 714 O O . GLN A 1 86 ? -10.484 2.771 15.193 1.00 92.31 86 GLN A O 1
ATOM 719 N N . GLU A 1 87 ? -10.656 1.820 13.167 1.00 92.56 87 GLU A N 1
ATOM 720 C CA . GLU A 1 87 ? -9.234 1.524 13.012 1.00 92.56 87 GLU A CA 1
ATOM 721 C C . GLU A 1 87 ? -8.826 1.532 11.537 1.00 92.56 87 GLU A C 1
ATOM 723 O O . GLU A 1 87 ? -9.527 0.993 10.682 1.00 92.56 87 GLU A O 1
ATOM 728 N N . VAL A 1 88 ? -7.654 2.086 11.235 1.00 92.69 88 VAL A N 1
ATOM 729 C CA . VAL A 1 88 ? -6.978 1.942 9.948 1.00 92.69 88 VAL A CA 1
ATOM 730 C C . VAL A 1 88 ? -5.930 0.842 10.073 1.00 92.69 88 VAL A C 1
ATOM 732 O O . VAL A 1 88 ? -4.954 0.950 10.808 1.00 92.69 88 VAL A O 1
ATOM 735 N N . ILE A 1 89 ? -6.123 -0.238 9.326 1.00 95.12 89 ILE A N 1
ATOM 736 C CA . ILE A 1 89 ? -5.262 -1.422 9.376 1.00 95.12 89 ILE A CA 1
ATOM 737 C C . ILE A 1 89 ? -4.062 -1.265 8.445 1.00 95.12 89 ILE A C 1
ATOM 739 O O . ILE A 1 89 ? -2.944 -1.643 8.797 1.00 95.12 89 ILE A O 1
ATOM 743 N N . ALA A 1 90 ? -4.298 -0.734 7.246 1.00 95.69 90 ALA A N 1
ATOM 744 C CA . ALA A 1 90 ? -3.274 -0.592 6.223 1.00 95.69 90 ALA A CA 1
ATOM 745 C C . ALA A 1 90 ? -3.419 0.731 5.472 1.00 95.69 90 ALA A C 1
ATOM 747 O O . ALA A 1 90 ? -4.538 1.140 5.162 1.00 95.69 90 ALA A O 1
ATOM 748 N N . VAL A 1 91 ? -2.290 1.348 5.129 1.00 94.56 91 VAL A N 1
ATOM 749 C CA . VAL A 1 91 ? -2.177 2.511 4.237 1.00 94.56 91 VAL A CA 1
ATOM 750 C C . VAL A 1 91 ? -1.154 2.180 3.161 1.00 94.56 91 VAL A C 1
ATOM 752 O O . VAL A 1 91 ? -0.043 1.780 3.486 1.00 94.56 91 VAL A O 1
ATOM 755 N N . ILE A 1 92 ? -1.508 2.348 1.893 1.00 96.56 92 ILE A N 1
ATOM 756 C CA . ILE A 1 92 ? -0.641 2.041 0.754 1.00 96.56 92 ILE A CA 1
ATOM 757 C C . ILE A 1 92 ? -0.492 3.300 -0.092 1.00 96.56 92 ILE A C 1
ATOM 759 O O . ILE A 1 92 ? -1.493 3.883 -0.508 1.00 96.56 92 ILE A O 1
ATOM 763 N N . GLU A 1 93 ? 0.753 3.687 -0.355 1.00 94.69 93 GLU A N 1
ATOM 764 C CA . GLU A 1 93 ? 1.130 4.732 -1.309 1.00 94.69 93 GLU A CA 1
ATOM 765 C C . GLU A 1 93 ? 1.714 4.082 -2.554 1.00 94.69 93 GLU A C 1
ATOM 767 O O . GLU A 1 93 ? 2.574 3.204 -2.451 1.00 94.69 93 GLU A O 1
ATOM 772 N N . PHE A 1 94 ? 1.266 4.516 -3.729 1.00 94.00 94 PHE A N 1
ATOM 773 C CA . PHE A 1 94 ? 1.720 3.948 -4.990 1.00 94.00 94 PHE A CA 1
ATOM 774 C C . PHE A 1 94 ? 2.580 4.942 -5.746 1.00 94.00 94 PHE A C 1
ATOM 776 O O . PHE A 1 94 ? 2.221 6.110 -5.923 1.00 94.00 94 PHE A O 1
ATOM 783 N N . LYS A 1 95 ? 3.685 4.442 -6.296 1.00 90.62 95 LYS A N 1
ATOM 784 C CA . LYS A 1 95 ? 4.459 5.176 -7.290 1.00 90.62 95 LYS A CA 1
ATOM 785 C C . LYS A 1 95 ? 4.846 4.287 -8.451 1.00 90.62 95 LYS A C 1
ATOM 787 O O . LYS A 1 95 ? 5.196 3.120 -8.295 1.00 90.62 95 LYS A O 1
ATOM 792 N N . TYR A 1 96 ? 4.795 4.886 -9.632 1.00 85.38 96 TYR A N 1
ATOM 793 C CA . TYR A 1 96 ? 5.154 4.246 -10.886 1.00 85.38 96 TYR A CA 1
ATOM 794 C C . TYR A 1 96 ? 6.200 5.099 -11.607 1.00 85.38 96 TYR A C 1
ATOM 796 O O . TYR A 1 96 ? 5.908 6.220 -12.043 1.00 85.38 96 TYR A O 1
ATOM 804 N N . LYS A 1 97 ? 7.440 4.609 -11.719 1.00 69.62 97 LYS A N 1
ATOM 805 C CA . LYS A 1 97 ? 8.554 5.357 -12.315 1.00 69.62 97 LYS A CA 1
ATOM 806 C C . LYS A 1 97 ? 8.703 4.979 -13.775 1.00 69.62 97 LYS A C 1
ATOM 808 O O . LYS A 1 97 ? 9.076 3.857 -14.093 1.00 69.62 97 LYS A O 1
ATOM 813 N N . ARG A 1 98 ? 8.531 5.972 -14.645 1.00 67.75 98 ARG A N 1
ATOM 814 C CA . ARG A 1 98 ? 9.166 5.998 -15.970 1.00 67.75 98 ARG A CA 1
ATOM 815 C C . ARG A 1 98 ? 10.432 6.852 -15.910 1.00 67.75 98 ARG A C 1
ATOM 817 O O . ARG A 1 98 ? 10.540 7.693 -15.017 1.00 67.75 98 ARG A O 1
ATOM 824 N N . SER A 1 99 ? 11.320 6.701 -16.893 1.00 58.25 99 SER A N 1
ATOM 825 C CA . SER A 1 99 ? 12.652 7.336 -17.008 1.00 58.25 99 SER A CA 1
ATOM 826 C C . SER A 1 99 ? 12.770 8.816 -16.604 1.00 58.25 99 SER A C 1
ATOM 828 O O . SER A 1 99 ? 13.854 9.268 -16.252 1.00 58.25 99 SER A O 1
ATOM 830 N N . ASN A 1 100 ? 11.674 9.581 -16.643 1.00 59.56 100 ASN A N 1
ATOM 831 C CA . ASN A 1 100 ? 11.659 11.032 -16.442 1.00 59.56 100 ASN A CA 1
ATOM 832 C C . ASN A 1 100 ? 11.015 11.485 -15.115 1.00 59.56 100 ASN A C 1
ATOM 834 O O . ASN A 1 100 ? 10.857 12.689 -14.901 1.00 59.56 100 ASN A O 1
ATOM 838 N N . VAL A 1 101 ? 10.602 10.568 -14.231 1.00 63.62 101 VAL A N 1
ATOM 839 C CA . VAL A 1 101 ? 10.012 10.941 -12.931 1.00 63.62 101 VAL A CA 1
ATOM 840 C C . VAL A 1 101 ? 11.123 11.208 -11.914 1.00 63.62 101 VAL A C 1
ATOM 842 O O . VAL A 1 101 ? 11.995 10.373 -11.685 1.00 63.62 101 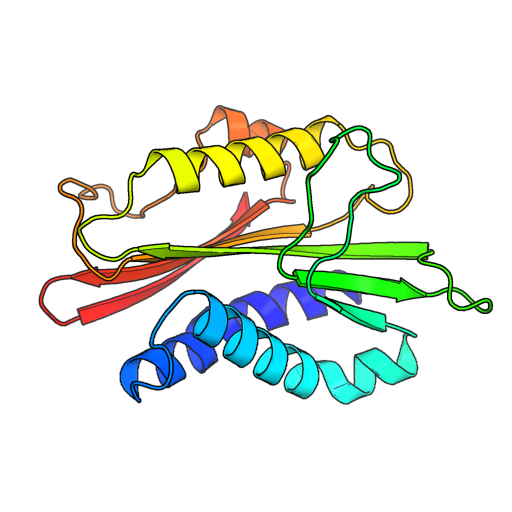VAL A O 1
ATOM 845 N N . ASN A 1 102 ? 11.088 12.389 -11.296 1.00 69.31 102 ASN A N 1
ATOM 846 C CA . ASN A 1 102 ? 12.076 12.813 -10.307 1.00 69.31 102 ASN A CA 1
ATOM 847 C C . ASN A 1 102 ? 11.967 11.966 -9.024 1.00 69.31 102 ASN A C 1
ATOM 849 O O . ASN A 1 102 ? 10.877 11.802 -8.477 1.00 69.31 102 ASN A O 1
ATOM 853 N N . GLU A 1 103 ? 13.099 11.473 -8.519 1.00 76.56 103 GLU A N 1
ATOM 854 C CA . GLU A 1 103 ? 13.170 10.682 -7.284 1.00 76.56 103 GLU A CA 1
ATOM 855 C C . GLU A 1 103 ? 12.606 11.417 -6.060 1.00 76.56 103 GLU A C 1
ATOM 857 O O . GLU A 1 103 ? 12.091 10.775 -5.146 1.00 76.56 103 GLU A O 1
ATOM 862 N N . ARG A 1 104 ? 12.599 12.759 -6.066 1.00 79.38 104 ARG A N 1
ATOM 863 C CA . ARG A 1 104 ? 12.006 13.562 -4.989 1.00 79.38 104 ARG A CA 1
ATOM 864 C C . ARG A 1 104 ? 10.581 13.131 -4.646 1.00 79.38 104 ARG A C 1
ATOM 866 O O . ARG A 1 104 ? 10.232 13.173 -3.479 1.00 79.38 104 ARG A O 1
ATOM 873 N N . TYR A 1 105 ? 9.791 12.697 -5.631 1.00 79.81 105 TYR A N 1
ATOM 874 C CA . TYR A 1 105 ? 8.398 12.310 -5.405 1.00 79.81 105 TYR A CA 1
ATOM 875 C C . TYR A 1 105 ? 8.286 11.014 -4.590 1.00 79.81 105 TYR A C 1
ATOM 877 O O . TYR A 1 105 ? 7.397 10.888 -3.765 1.00 79.81 105 TYR A O 1
ATOM 885 N N . TYR A 1 106 ? 9.239 10.093 -4.750 1.00 85.88 106 TYR A N 1
ATOM 886 C CA . TYR A 1 106 ? 9.333 8.871 -3.944 1.00 85.88 106 TYR A CA 1
ATOM 887 C C . TYR A 1 106 ? 9.741 9.223 -2.516 1.00 85.88 106 TYR A C 1
ATOM 889 O O . TYR A 1 106 ? 9.156 8.748 -1.549 1.00 85.88 106 TYR A O 1
ATOM 897 N N . GLN A 1 107 ? 10.726 10.115 -2.386 1.00 85.81 107 GLN A N 1
ATOM 898 C CA . GLN A 1 107 ? 11.211 10.594 -1.094 1.00 85.81 107 GLN A CA 1
ATOM 899 C C . GLN A 1 107 ? 10.157 11.424 -0.341 1.00 85.81 107 GLN A C 1
ATOM 901 O O . GLN A 1 107 ? 10.133 11.422 0.888 1.00 85.81 107 GLN A O 1
ATOM 906 N N . GLU A 1 108 ? 9.275 12.129 -1.051 1.00 87.25 108 GLU A N 1
ATOM 907 C CA . GLU A 1 108 ? 8.122 12.823 -0.471 1.00 87.25 108 GLU A CA 1
ATOM 908 C C . GLU A 1 108 ? 7.137 11.831 0.166 1.00 87.25 108 GLU A C 1
ATOM 910 O O . GLU A 1 108 ? 6.736 12.055 1.310 1.00 87.25 108 GLU A O 1
ATOM 915 N N . ASP A 1 109 ? 6.833 10.705 -0.489 1.00 87.31 109 ASP A N 1
ATOM 916 C CA . ASP A 1 109 ? 5.974 9.664 0.096 1.00 87.31 109 ASP A CA 1
ATOM 917 C C . ASP A 1 109 ? 6.644 8.912 1.243 1.00 87.31 109 ASP A C 1
ATOM 919 O O . ASP A 1 109 ? 6.003 8.671 2.266 1.00 87.31 109 ASP A O 1
ATOM 923 N N . VAL A 1 110 ? 7.944 8.612 1.140 1.00 90.44 110 VAL A N 1
ATOM 924 C CA . VAL A 1 110 ? 8.712 8.048 2.265 1.00 90.44 110 VAL A CA 1
ATOM 925 C C . VAL A 1 110 ? 8.601 8.973 3.476 1.00 90.44 110 VAL A C 1
ATOM 927 O O . VAL A 1 110 ? 8.219 8.534 4.558 1.00 90.44 110 VAL A O 1
ATOM 930 N N . ARG A 1 111 ? 8.857 10.279 3.305 1.00 89.00 111 ARG A N 1
ATOM 931 C CA . ARG A 1 111 ? 8.741 11.265 4.395 1.00 89.00 111 ARG A CA 1
ATOM 932 C C . ARG A 1 111 ? 7.323 11.363 4.933 1.00 89.00 111 ARG A C 1
ATOM 934 O O . ARG A 1 111 ? 7.156 11.483 6.143 1.00 89.00 111 ARG A O 1
ATOM 941 N N . LYS A 1 112 ? 6.313 11.325 4.064 1.00 87.25 112 LYS A N 1
ATOM 942 C CA . LYS A 1 112 ? 4.902 11.324 4.460 1.00 87.25 112 LYS A CA 1
ATOM 943 C C . LYS A 1 112 ? 4.594 10.123 5.353 1.00 87.25 112 LYS A C 1
ATOM 945 O O . LYS A 1 112 ? 4.092 10.327 6.453 1.00 87.25 112 LYS A O 1
ATOM 950 N N . ILE A 1 113 ? 4.948 8.908 4.933 1.00 89.00 113 ILE A N 1
ATOM 951 C CA . ILE A 1 113 ? 4.729 7.687 5.720 1.00 89.00 113 ILE A CA 1
ATOM 952 C C . ILE A 1 113 ? 5.513 7.718 7.032 1.00 89.00 113 ILE A C 1
ATOM 954 O O . ILE A 1 113 ? 4.940 7.492 8.094 1.00 89.00 113 ILE A O 1
ATOM 958 N N . VAL A 1 114 ? 6.798 8.069 6.993 1.00 88.81 114 VAL A N 1
ATOM 959 C CA . VAL A 1 114 ? 7.632 8.191 8.198 1.00 88.81 114 VAL A CA 1
ATOM 960 C C . VAL A 1 114 ? 7.037 9.211 9.171 1.00 88.81 114 VAL A C 1
ATOM 962 O O . VAL A 1 114 ? 7.021 8.975 10.378 1.00 88.81 114 VAL A O 1
ATOM 965 N N . ASN A 1 115 ? 6.511 10.330 8.671 1.00 84.50 115 ASN A N 1
ATOM 966 C CA . ASN A 1 115 ? 5.820 11.307 9.503 1.00 84.50 115 ASN A CA 1
ATOM 967 C C . ASN A 1 115 ? 4.506 10.757 10.055 1.00 84.50 115 ASN A C 1
ATOM 969 O O . ASN A 1 115 ? 4.255 10.968 11.228 1.00 84.50 115 ASN A O 1
ATOM 973 N N . LEU A 1 116 ? 3.703 10.013 9.291 1.00 83.00 116 LEU A N 1
ATOM 974 C CA . LEU A 1 116 ? 2.488 9.368 9.811 1.00 83.00 116 LEU A CA 1
ATOM 975 C C . LEU A 1 116 ? 2.813 8.393 10.949 1.00 83.00 116 LEU A C 1
ATOM 977 O O . LEU A 1 116 ? 2.193 8.452 12.006 1.00 83.00 116 LEU A O 1
ATOM 981 N N . VAL A 1 117 ? 3.854 7.578 10.779 1.00 86.12 117 VAL A N 1
ATOM 982 C CA . VAL A 1 117 ? 4.351 6.646 11.801 1.00 86.12 117 VAL A CA 1
ATOM 983 C C . VAL A 1 117 ? 4.820 7.389 13.064 1.00 86.12 117 VAL A C 1
ATOM 985 O O . VAL A 1 117 ? 4.480 6.962 14.169 1.00 86.12 117 VAL A O 1
ATOM 988 N N . LYS A 1 118 ? 5.552 8.512 12.922 1.00 80.12 118 LYS A N 1
ATOM 989 C CA . LYS A 1 118 ? 6.034 9.362 14.040 1.00 80.12 118 LYS A CA 1
ATOM 990 C C . LYS A 1 118 ? 4.927 10.155 14.725 1.00 80.12 118 LYS A C 1
ATOM 992 O O . LYS A 1 118 ? 4.937 10.316 15.939 1.00 80.12 118 LYS A O 1
ATOM 997 N N . SER A 1 119 ? 4.034 10.727 13.928 1.00 65.00 119 SER A N 1
ATOM 998 C CA . 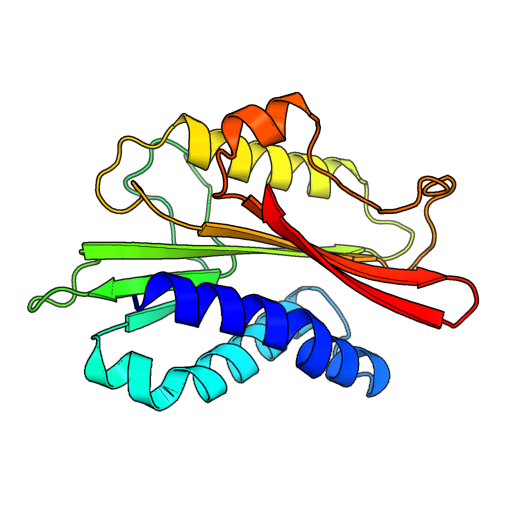SER A 1 119 ? 2.952 11.613 14.351 1.00 65.00 119 SER A CA 1
ATOM 999 C C . SER A 1 119 ? 1.725 10.838 14.823 1.00 65.00 119 SER A C 1
ATOM 1001 O O . SER A 1 119 ? 0.726 11.470 15.155 1.00 65.00 119 SER A O 1
ATOM 1003 N N . SER A 1 120 ? 1.792 9.502 14.873 1.00 59.06 120 SER A N 1
ATOM 1004 C CA . SER A 1 120 ? 0.746 8.644 15.418 1.00 59.06 120 SER A CA 1
ATOM 1005 C C . SER A 1 120 ? 0.806 8.616 16.947 1.00 59.06 120 SER A C 1
ATOM 1007 O O . SER A 1 120 ? 1.574 7.854 17.531 1.00 59.06 120 SER A O 1
ATOM 1009 N N . PRO A 1 121 ? -0.055 9.408 17.602 1.00 61.78 121 PRO A N 1
ATOM 1010 C CA . PRO A 1 121 ? -0.857 8.863 18.683 1.00 61.78 121 PRO A CA 1
ATOM 1011 C C . PRO A 1 121 ? -2.348 9.094 18.406 1.00 61.78 121 PRO A C 1
ATOM 1013 O O . PRO A 1 121 ? -3.130 9.240 19.343 1.00 61.78 121 PRO A O 1
ATOM 1016 N N . HIS A 1 122 ? -2.765 9.177 17.132 1.00 75.00 122 HIS A N 1
ATOM 1017 C CA . HIS A 1 122 ? -4.193 9.120 16.837 1.00 75.00 122 HIS A CA 1
ATOM 1018 C C . HIS A 1 122 ? -4.650 7.659 16.990 1.00 75.00 122 HIS A C 1
ATOM 1020 O O . HIS A 1 122 ? -4.128 6.809 16.267 1.00 75.00 122 HIS A O 1
ATOM 1026 N N . PRO A 1 123 ? -5.609 7.344 17.883 1.00 83.38 123 PRO A N 1
ATOM 1027 C CA . PRO A 1 123 ? -5.905 5.962 18.280 1.00 83.38 123 PRO A CA 1
ATOM 1028 C C . PRO A 1 123 ? -6.243 5.026 17.119 1.00 83.38 123 PRO A C 1
ATOM 1030 O O . PRO A 1 123 ? -5.849 3.867 17.127 1.00 83.38 123 PRO A O 1
ATOM 1033 N N . ILE A 1 124 ? -6.911 5.539 16.082 1.00 86.81 124 ILE A N 1
ATOM 1034 C CA . ILE A 1 124 ? -7.280 4.727 14.914 1.00 86.81 124 ILE A CA 1
ATOM 1035 C C . ILE A 1 124 ? -6.067 4.284 14.069 1.00 86.81 124 ILE A C 1
ATOM 1037 O O . ILE A 1 124 ? -6.246 3.458 13.184 1.00 86.81 124 ILE A O 1
ATOM 1041 N N . TYR A 1 125 ? -4.858 4.815 14.315 1.00 87.25 125 TYR A N 1
ATOM 1042 C CA . TYR A 1 125 ? -3.628 4.496 13.572 1.00 87.25 125 TYR A CA 1
ATOM 1043 C C . TYR A 1 125 ? -2.534 3.794 14.406 1.00 87.25 125 TYR A C 1
ATOM 1045 O O . TYR A 1 125 ? -1.428 3.570 13.903 1.00 87.25 125 TYR A O 1
ATOM 1053 N N . ASP A 1 126 ? -2.814 3.451 15.671 1.00 82.75 126 ASP A N 1
ATOM 1054 C CA . ASP A 1 126 ? -1.814 2.999 16.661 1.00 82.75 126 ASP A CA 1
ATOM 1055 C C . ASP A 1 126 ? -0.986 1.787 16.176 1.00 82.75 126 ASP A C 1
ATOM 1057 O O . ASP A 1 126 ? 0.219 1.683 16.397 1.00 82.75 126 ASP A O 1
ATOM 1061 N N . GLU A 1 127 ? -1.597 0.941 15.349 1.00 87.69 127 GLU A N 1
ATOM 1062 C CA . GLU A 1 127 ? -1.002 -0.284 14.809 1.00 87.69 127 GLU A CA 1
ATOM 1063 C C . GLU A 1 127 ? -1.199 -0.421 13.285 1.00 87.69 127 GLU A C 1
ATOM 1065 O O . GLU A 1 127 ? -1.281 -1.531 12.751 1.00 87.69 127 GLU A O 1
ATOM 1070 N N . THR A 1 128 ? -1.322 0.698 12.567 1.00 91.44 128 THR A N 1
ATOM 1071 C CA . THR A 1 128 ? -1.424 0.679 11.102 1.00 91.44 128 THR A CA 1
ATOM 1072 C C . THR A 1 128 ? -0.124 0.184 10.470 1.00 91.44 128 THR A C 1
ATOM 1074 O O . THR A 1 128 ? 0.959 0.653 10.824 1.00 91.44 128 THR A O 1
ATOM 1077 N N . TYR A 1 129 ? -0.238 -0.703 9.479 1.00 94.88 129 TYR A N 1
ATOM 1078 C CA . TYR A 1 129 ? 0.854 -1.021 8.558 1.00 94.88 129 TYR A CA 1
ATOM 1079 C C . TYR A 1 129 ? 0.855 -0.058 7.370 1.00 94.88 129 TYR A C 1
ATOM 1081 O O . TYR A 1 129 ? -0.182 0.202 6.757 1.00 94.88 129 TYR A O 1
ATOM 1089 N N . TYR A 1 130 ? 2.027 0.435 7.002 1.00 94.62 130 TYR A N 1
ATOM 1090 C CA . TYR A 1 130 ? 2.218 1.376 5.911 1.00 94.62 130 TYR A CA 1
ATOM 1091 C C . TYR A 1 130 ? 3.028 0.728 4.796 1.00 94.62 130 TYR A C 1
ATOM 1093 O O . TYR A 1 130 ? 4.040 0.085 5.055 1.00 94.62 130 TYR A O 1
ATOM 1101 N N . TYR A 1 131 ? 2.600 0.922 3.555 1.00 96.94 131 TYR A N 1
ATOM 1102 C CA . TYR A 1 131 ? 3.197 0.286 2.392 1.00 96.94 131 TYR A CA 1
ATOM 1103 C C . TYR A 1 131 ? 3.631 1.330 1.371 1.00 96.94 131 TYR A C 1
ATOM 1105 O O . TYR A 1 131 ? 2.846 2.199 0.988 1.00 96.94 131 TYR A O 1
ATOM 1113 N N . LEU A 1 132 ? 4.871 1.209 0.905 1.00 95.44 132 LEU A N 1
ATOM 1114 C CA . LEU A 1 132 ? 5.412 1.977 -0.215 1.00 95.44 132 LEU A CA 1
ATOM 1115 C C . LEU A 1 132 ? 5.464 1.050 -1.438 1.00 95.44 132 LEU A C 1
ATOM 1117 O O . LEU A 1 132 ? 6.400 0.265 -1.575 1.00 95.44 132 LEU A O 1
ATOM 1121 N N . ALA A 1 133 ? 4.428 1.090 -2.282 1.00 95.88 133 ALA A N 1
ATOM 1122 C CA . ALA A 1 133 ? 4.276 0.259 -3.479 1.00 95.88 133 ALA A CA 1
ATOM 1123 C C . ALA A 1 133 ? 4.888 0.927 -4.710 1.00 95.88 133 ALA A C 1
ATOM 1125 O O . ALA A 1 133 ? 4.223 1.670 -5.440 1.00 95.88 133 ALA A O 1
ATOM 1126 N N . PHE A 1 134 ? 6.180 0.683 -4.922 1.00 92.69 134 PHE A N 1
ATOM 1127 C CA . PHE A 1 134 ? 7.003 1.392 -5.896 1.00 92.69 134 PHE A CA 1
ATOM 1128 C C . PHE A 1 134 ? 7.457 0.468 -7.028 1.00 92.69 134 PHE A C 1
ATOM 1130 O O . PHE A 1 134 ? 8.267 -0.442 -6.839 1.00 92.69 134 PHE A O 1
ATOM 1137 N N . LEU A 1 135 ? 6.964 0.752 -8.233 1.00 89.88 135 LEU A N 1
ATOM 1138 C CA . LEU A 1 135 ? 7.346 0.073 -9.469 1.00 89.88 135 LEU A CA 1
ATOM 1139 C C . LEU A 1 135 ? 8.273 0.964 -10.309 1.00 89.88 135 LEU A C 1
ATOM 1141 O O . LEU A 1 135 ? 7.911 2.093 -10.638 1.00 89.88 135 LEU A O 1
ATOM 1145 N N . ASN A 1 136 ? 9.452 0.463 -10.680 1.00 84.94 136 ASN A N 1
ATOM 1146 C CA . ASN A 1 136 ? 10.475 1.182 -11.442 1.00 84.94 136 ASN A CA 1
ATOM 1147 C C . ASN A 1 136 ? 10.730 0.545 -12.822 1.00 84.94 136 ASN A C 1
ATOM 1149 O O . ASN A 1 136 ? 11.362 -0.501 -12.913 1.00 84.94 136 ASN A O 1
ATOM 1153 N N . GLU A 1 137 ? 10.312 1.198 -13.911 1.00 73.50 137 GLU A N 1
ATOM 1154 C CA . GLU A 1 137 ? 10.469 0.661 -15.280 1.00 73.50 137 GLU A CA 1
ATOM 1155 C C . GLU A 1 137 ? 11.807 0.988 -15.958 1.00 73.50 137 GLU A C 1
ATOM 1157 O O . GLU A 1 137 ? 12.053 0.573 -17.087 1.00 73.50 137 GLU A O 1
ATOM 1162 N N . THR A 1 138 ? 12.679 1.763 -15.316 1.00 61.69 138 THR A N 1
ATOM 1163 C CA . THR A 1 138 ? 14.016 2.052 -15.847 1.00 61.69 138 THR A CA 1
ATOM 1164 C C . THR A 1 138 ? 15.046 1.992 -14.739 1.00 61.69 138 THR A C 1
ATOM 1166 O O . THR A 1 138 ? 14.837 2.598 -13.685 1.00 61.69 138 THR A O 1
ATOM 1169 N N . ILE A 1 139 ? 16.154 1.295 -15.009 1.00 54.6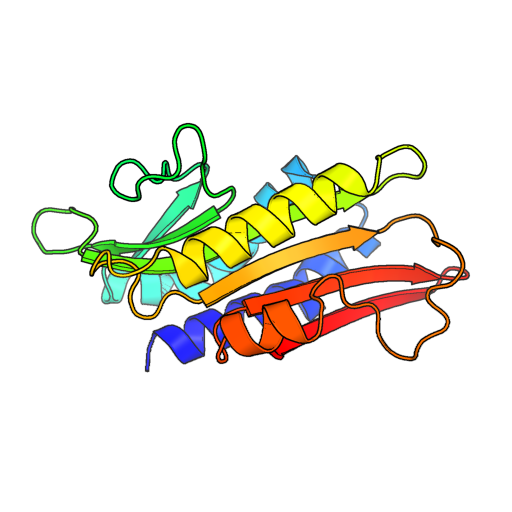6 139 ILE A N 1
ATOM 1170 C CA . ILE A 1 139 ? 17.299 1.163 -14.107 1.00 54.66 139 ILE A CA 1
ATOM 1171 C C . ILE A 1 139 ? 17.792 2.558 -13.712 1.00 54.66 139 ILE A C 1
ATOM 1173 O O . ILE A 1 139 ? 18.131 3.384 -14.560 1.00 54.66 139 ILE A O 1
ATOM 1177 N N . TYR A 1 140 ? 17.850 2.801 -12.406 1.00 54.28 140 TYR A N 1
ATOM 1178 C CA . TYR A 1 140 ? 18.660 3.862 -11.823 1.00 54.28 140 TYR A CA 1
ATOM 1179 C C . TYR A 1 140 ? 20.014 3.237 -11.489 1.00 54.28 140 TYR A C 1
ATOM 1181 O O . TYR A 1 140 ? 20.092 2.383 -10.605 1.00 54.28 140 TYR A O 1
ATOM 1189 N N . GLU A 1 141 ? 21.085 3.619 -12.191 1.00 47.44 141 GLU A N 1
ATOM 1190 C CA . GLU A 1 141 ? 22.429 3.272 -11.720 1.00 47.44 141 GLU A CA 1
ATOM 1191 C C . GLU A 1 141 ? 22.827 4.201 -10.551 1.00 47.44 141 GLU A C 1
ATOM 1193 O O . GLU A 1 141 ? 22.671 5.418 -10.686 1.00 47.44 141 GLU A O 1
ATOM 1198 N N . PRO A 1 142 ? 23.374 3.687 -9.427 1.00 48.09 142 PRO A N 1
ATOM 1199 C CA . PRO A 1 142 ? 23.672 2.294 -9.116 1.00 48.09 142 PRO A CA 1
ATOM 1200 C C . PRO A 1 142 ? 22.850 1.809 -7.915 1.00 48.09 142 PRO A C 1
ATOM 1202 O O . PRO A 1 142 ? 23.280 1.928 -6.768 1.00 48.09 142 PRO A O 1
ATOM 1205 N N . ILE A 1 143 ? 21.729 1.137 -8.161 1.00 47.66 143 ILE A N 1
ATOM 1206 C CA . ILE A 1 143 ? 21.233 0.141 -7.204 1.00 47.66 143 ILE A CA 1
ATOM 1207 C C . ILE A 1 143 ? 21.976 -1.159 -7.518 1.00 47.66 143 ILE A C 1
ATOM 1209 O O . ILE A 1 143 ? 21.434 -2.119 -8.043 1.00 47.66 143 ILE A O 1
ATOM 1213 N N . ARG A 1 144 ? 23.285 -1.135 -7.254 1.00 46.06 144 ARG A N 1
ATOM 1214 C CA . ARG A 1 144 ? 24.144 -2.326 -7.204 1.00 46.06 144 ARG A CA 1
ATOM 1215 C C . ARG A 1 144 ? 24.394 -2.755 -5.756 1.00 46.06 144 ARG A C 1
ATOM 1217 O O . ARG A 1 144 ? 25.405 -3.381 -5.459 1.00 46.06 144 ARG A O 1
ATOM 1224 N N . SER A 1 145 ? 23.509 -2.366 -4.840 1.00 48.78 145 SER A N 1
ATOM 1225 C CA . SER A 1 145 ? 23.427 -2.965 -3.512 1.00 48.78 145 SER A CA 1
ATOM 1226 C C . SER A 1 145 ? 22.311 -3.990 -3.539 1.00 48.78 145 SER A C 1
ATOM 1228 O O . SER A 1 145 ? 21.242 -3.714 -4.071 1.00 48.78 145 SER A O 1
ATOM 1230 N N . GLU A 1 146 ? 22.563 -5.141 -2.944 1.00 51.28 146 GLU A N 1
ATOM 1231 C CA . GLU A 1 146 ? 21.857 -6.407 -3.149 1.00 51.28 146 GLU A CA 1
ATOM 1232 C C . GLU A 1 146 ? 20.338 -6.385 -2.859 1.00 51.28 146 GLU A C 1
ATOM 1234 O O . GLU A 1 146 ? 19.665 -7.344 -3.205 1.00 51.28 146 GLU A O 1
ATOM 1239 N N . HIS A 1 147 ? 19.770 -5.282 -2.348 1.00 58.69 147 HIS A N 1
ATOM 1240 C CA . HIS A 1 147 ? 18.333 -4.976 -2.366 1.00 58.69 147 HIS A CA 1
ATOM 1241 C C . HIS A 1 147 ? 18.098 -3.449 -2.451 1.00 58.69 147 HIS A C 1
ATOM 1243 O O . HIS A 1 147 ? 18.662 -2.694 -1.654 1.00 58.69 147 HIS A O 1
ATOM 1249 N N . LEU A 1 148 ? 17.249 -2.977 -3.379 1.00 73.31 148 LEU A N 1
ATOM 1250 C CA . LEU A 1 148 ? 16.727 -1.600 -3.371 1.00 73.31 148 LEU A CA 1
ATOM 1251 C C . LEU A 1 148 ? 15.912 -1.385 -2.095 1.00 73.31 148 LEU A C 1
ATOM 1253 O O . LEU A 1 148 ? 15.063 -2.214 -1.777 1.00 73.31 148 LEU A O 1
ATOM 1257 N N . SER A 1 149 ? 16.145 -0.280 -1.394 1.00 86.12 149 SER A N 1
ATOM 1258 C CA . SER A 1 149 ? 15.306 0.202 -0.297 1.00 86.12 149 SER A CA 1
ATOM 1259 C C . SER A 1 149 ? 15.349 1.729 -0.289 1.00 86.12 149 SER A C 1
ATOM 1261 O O . SER A 1 149 ? 16.420 2.329 -0.374 1.00 86.12 149 SER A O 1
ATOM 1263 N N . TYR A 1 150 ? 14.176 2.350 -0.223 1.00 87.56 150 TYR A N 1
ATOM 1264 C CA . TYR A 1 150 ? 13.959 3.792 -0.164 1.00 87.56 150 TYR A CA 1
ATOM 1265 C C . TYR A 1 150 ? 13.978 4.325 1.270 1.00 87.56 150 TYR A C 1
ATOM 1267 O O . TYR A 1 150 ? 14.156 5.526 1.468 1.00 87.56 150 TYR A O 1
ATOM 1275 N N . THR A 1 151 ? 13.809 3.455 2.269 1.00 88.00 151 THR A N 1
ATOM 1276 C CA . THR A 1 151 ? 13.909 3.831 3.682 1.00 88.00 151 THR A CA 1
ATOM 1277 C C . THR A 1 151 ? 15.365 3.841 4.149 1.00 88.00 151 THR A C 1
ATOM 1279 O O . THR A 1 151 ? 16.129 2.891 3.936 1.00 88.00 151 THR A O 1
ATOM 1282 N N . THR A 1 152 ? 15.767 4.913 4.835 1.00 89.50 152 THR A N 1
ATOM 1283 C CA . THR A 1 152 ? 17.089 4.983 5.477 1.00 89.50 152 THR A CA 1
ATOM 1284 C C . THR A 1 152 ? 17.106 4.165 6.773 1.00 89.50 152 THR A C 1
ATOM 1286 O O . THR A 1 152 ? 16.051 3.941 7.366 1.00 89.50 152 THR A O 1
ATOM 1289 N N . PRO A 1 153 ? 18.277 3.771 7.310 1.00 87.88 153 PRO A N 1
ATOM 1290 C CA . PRO A 1 153 ? 18.347 3.104 8.613 1.00 87.88 153 PRO A CA 1
ATOM 1291 C C . PRO A 1 153 ? 17.615 3.854 9.740 1.00 87.88 153 PRO A C 1
ATOM 1293 O O . PRO A 1 153 ? 17.014 3.226 10.606 1.00 87.88 153 PRO A O 1
ATOM 1296 N N . SER A 1 154 ? 17.613 5.192 9.717 1.00 87.75 154 SER A N 1
ATOM 1297 C CA . SER A 1 154 ? 16.869 6.008 10.685 1.00 87.75 154 SER A CA 1
ATOM 1298 C C . SER A 1 154 ? 15.354 5.914 10.503 1.00 87.75 154 SER A C 1
ATOM 1300 O O . SER A 1 154 ? 14.628 5.896 11.496 1.00 87.75 154 SER A O 1
ATOM 1302 N N . ASP A 1 155 ? 14.872 5.819 9.263 1.00 88.88 155 ASP A N 1
ATOM 1303 C CA . ASP A 1 155 ? 13.448 5.613 8.979 1.00 88.88 155 ASP A CA 1
ATOM 1304 C C . ASP A 1 155 ? 12.983 4.237 9.458 1.00 88.88 155 ASP A C 1
ATOM 1306 O O . ASP A 1 155 ? 11.882 4.120 9.978 1.00 88.88 155 ASP A O 1
ATOM 1310 N N . ARG A 1 156 ? 13.839 3.213 9.369 1.00 87.19 156 ARG A N 1
ATOM 1311 C CA . ARG A 1 156 ? 13.535 1.846 9.832 1.00 87.19 156 ARG A CA 1
ATOM 1312 C C . ARG A 1 156 ? 13.413 1.756 11.351 1.00 87.19 156 ARG A C 1
ATOM 1314 O O . ARG A 1 156 ? 12.500 1.127 11.868 1.00 87.19 156 ARG A O 1
ATOM 1321 N N . VAL A 1 157 ? 14.280 2.460 12.084 1.00 86.56 157 VAL A N 1
ATOM 1322 C CA . VAL A 1 157 ? 14.142 2.582 13.550 1.00 86.56 157 VAL A CA 1
ATOM 1323 C C . VAL A 1 157 ? 12.800 3.216 13.921 1.00 86.56 157 VAL A C 1
ATOM 1325 O O . VAL A 1 157 ? 12.173 2.815 14.896 1.00 86.56 157 VAL A O 1
ATOM 1328 N N . VAL A 1 158 ? 12.349 4.194 13.134 1.00 84.94 158 VAL A N 1
ATOM 1329 C CA . VAL A 1 158 ? 11.044 4.837 13.316 1.00 84.94 158 VAL A CA 1
ATOM 1330 C C . VAL A 1 158 ?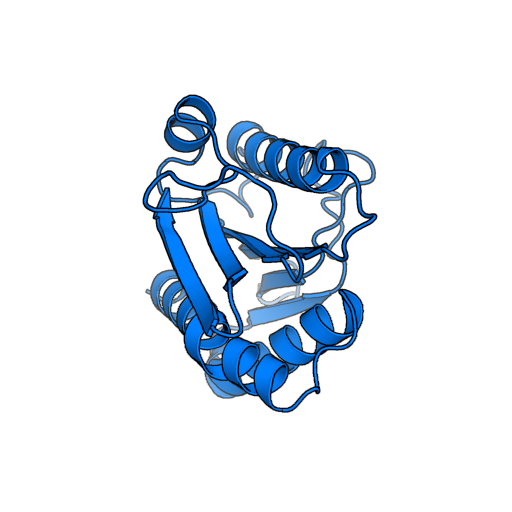 9.895 3.913 12.909 1.00 84.94 158 VAL A C 1
ATOM 1332 O O . VAL A 1 158 ? 8.862 3.919 13.576 1.00 84.94 158 VAL A O 1
ATOM 1335 N N . ALA A 1 159 ? 10.063 3.152 11.824 1.00 82.06 159 ALA A N 1
ATOM 1336 C CA . ALA A 1 159 ? 9.077 2.219 11.293 1.00 82.06 159 ALA A CA 1
ATOM 1337 C C . ALA A 1 159 ? 8.623 1.227 12.364 1.00 82.06 159 ALA A C 1
ATOM 1339 O O . ALA A 1 159 ? 7.424 0.983 12.493 1.00 82.06 159 ALA A O 1
ATOM 1340 N N . ALA A 1 160 ? 9.572 0.729 13.164 1.00 84.94 160 ALA A N 1
ATOM 1341 C CA . ALA A 1 160 ? 9.320 -0.191 14.268 1.00 84.94 160 ALA A CA 1
ATOM 1342 C C . ALA A 1 160 ? 8.455 -1.398 13.846 1.00 84.94 160 ALA A C 1
ATOM 1344 O O . ALA A 1 160 ? 7.518 -1.773 14.552 1.00 84.94 160 ALA A O 1
ATOM 1345 N N . GLY A 1 161 ? 8.737 -1.985 12.678 1.00 88.50 161 GLY A N 1
ATOM 1346 C CA . GLY A 1 161 ? 7.980 -3.107 12.117 1.00 88.50 161 GLY A CA 1
ATOM 1347 C C . GLY A 1 161 ? 6.712 -2.723 11.344 1.00 88.50 161 GLY A C 1
ATOM 1348 O O . GLY A 1 161 ? 5.963 -3.618 10.949 1.00 88.50 161 GLY A O 1
ATOM 1349 N N . ARG A 1 162 ? 6.407 -1.427 11.174 1.00 91.81 162 ARG A N 1
ATOM 1350 C CA . ARG A 1 162 ? 5.150 -0.946 10.568 1.00 91.81 162 ARG A CA 1
ATOM 1351 C C . ARG A 1 162 ? 5.289 -0.443 9.135 1.00 91.81 162 ARG A C 1
ATOM 1353 O O . ARG A 1 162 ? 4.262 -0.099 8.556 1.00 91.81 162 ARG A O 1
ATOM 1360 N N . ILE A 1 163 ? 6.491 -0.374 8.557 1.00 94.94 163 ILE A N 1
ATOM 1361 C CA . ILE A 1 163 ? 6.667 0.032 7.151 1.00 94.94 163 ILE A CA 1
ATOM 1362 C C . ILE A 1 163 ? 7.110 -1.173 6.330 1.00 94.94 163 ILE A C 1
ATOM 1364 O O . ILE A 1 163 ? 8.119 -1.798 6.633 1.00 94.94 163 ILE A O 1
ATOM 1368 N N . THR A 1 164 ? 6.405 -1.436 5.234 1.00 96.56 164 THR A N 1
ATOM 1369 C CA . THR A 1 164 ? 6.798 -2.428 4.235 1.00 96.56 164 THR A CA 1
ATOM 1370 C C . THR A 1 164 ? 7.013 -1.756 2.887 1.00 96.56 164 THR A C 1
ATOM 1372 O O . THR A 1 164 ? 6.151 -1.045 2.372 1.00 96.56 164 THR A O 1
ATOM 1375 N N . GLU A 1 165 ? 8.159 -1.997 2.272 1.00 95.31 165 GLU A N 1
ATOM 1376 C CA . GLU A 1 165 ? 8.414 -1.584 0.894 1.00 95.31 165 GLU A CA 1
ATOM 1377 C C . GLU A 1 165 ? 7.998 -2.712 -0.044 1.00 95.31 165 GLU A C 1
ATOM 1379 O O . GLU A 1 165 ? 8.521 -3.818 0.062 1.00 95.31 165 GLU A O 1
ATOM 1384 N N . LEU A 1 166 ? 7.056 -2.443 -0.946 1.00 96.44 166 LEU A N 1
ATOM 1385 C CA . LEU A 1 166 ? 6.638 -3.361 -2.001 1.00 96.44 166 LEU A CA 1
ATOM 1386 C C . LEU A 1 166 ? 7.313 -2.884 -3.289 1.00 96.44 166 LEU A C 1
ATOM 1388 O O . LEU A 1 166 ? 6.905 -1.881 -3.875 1.00 96.44 166 LEU A O 1
ATOM 1392 N N . LEU A 1 167 ? 8.398 -3.548 -3.684 1.00 92.56 167 LEU A N 1
ATOM 1393 C CA . LEU A 1 167 ? 9.287 -3.069 -4.738 1.00 92.56 167 LEU A CA 1
ATOM 1394 C C . LEU A 1 167 ? 9.214 -3.959 -5.972 1.00 92.56 167 LEU A C 1
ATOM 1396 O O . LEU A 1 167 ? 9.194 -5.186 -5.880 1.00 92.56 167 LEU A O 1
ATOM 1400 N N . GLY A 1 168 ? 9.148 -3.313 -7.129 1.00 90.75 168 GLY A N 1
ATOM 1401 C CA . GLY A 1 168 ? 9.155 -3.941 -8.441 1.00 90.75 168 GLY A CA 1
ATOM 1402 C C . GLY A 1 168 ? 10.078 -3.151 -9.355 1.00 90.75 168 GLY A C 1
ATOM 1403 O O . GLY A 1 168 ? 10.035 -1.918 -9.355 1.00 90.75 168 GLY A O 1
ATOM 1404 N N . TYR A 1 169 ? 10.935 -3.820 -10.116 1.00 86.38 169 TYR A N 1
ATOM 1405 C CA . TYR A 1 169 ? 11.761 -3.155 -11.122 1.00 86.38 169 TYR A CA 1
ATOM 1406 C C . TYR A 1 169 ? 12.130 -4.077 -12.277 1.00 86.38 169 TYR A C 1
ATOM 1408 O O . TYR A 1 169 ? 12.032 -5.296 -12.157 1.00 86.38 169 TYR A O 1
ATOM 1416 N N . GLN A 1 170 ? 12.576 -3.486 -13.386 1.00 80.50 170 GLN A N 1
ATOM 1417 C CA . GLN A 1 170 ? 13.115 -4.213 -14.532 1.00 80.50 170 GLN A CA 1
ATOM 1418 C C . GLN A 1 170 ? 14.610 -3.921 -14.717 1.00 80.50 170 GLN A C 1
ATOM 1420 O O . GLN A 1 170 ? 15.021 -2.761 -14.770 1.00 80.50 170 GLN A O 1
ATOM 1425 N N . GLU A 1 171 ? 15.409 -4.978 -14.847 1.00 77.00 171 GLU A N 1
ATOM 1426 C CA . GLU A 1 171 ? 16.846 -4.942 -15.122 1.00 77.00 171 GLU A CA 1
ATOM 1427 C C . GLU A 1 171 ? 17.172 -5.962 -16.219 1.00 77.00 171 GLU A C 1
ATOM 1429 O O . GLU A 1 171 ? 16.801 -7.127 -16.115 1.00 77.00 171 GLU A O 1
ATOM 1434 N N . ASP A 1 172 ? 17.801 -5.519 -17.312 1.00 77.44 172 ASP A N 1
ATOM 1435 C CA . ASP A 1 172 ? 18.218 -6.375 -18.437 1.00 77.44 172 ASP A CA 1
ATOM 1436 C C . ASP A 1 172 ? 17.126 -7.325 -18.976 1.00 77.44 172 ASP A C 1
ATOM 1438 O O . ASP A 1 172 ? 17.378 -8.462 -19.373 1.00 77.44 172 ASP A O 1
ATOM 1442 N N . GLY A 1 173 ? 15.877 -6.850 -19.006 1.00 76.31 173 GLY A N 1
ATOM 1443 C CA . GLY A 1 173 ? 14.727 -7.631 -19.473 1.00 76.31 173 GLY A CA 1
ATOM 1444 C C . GLY A 1 173 ? 14.151 -8.603 -18.439 1.00 76.31 173 GLY A C 1
ATOM 1445 O O . GLY A 1 173 ? 13.127 -9.224 -18.712 1.00 76.31 173 GLY A O 1
ATOM 1446 N N . VAL A 1 174 ? 14.747 -8.694 -17.250 1.00 82.00 174 VAL A N 1
ATOM 1447 C CA . VAL A 1 174 ? 14.248 -9.463 -16.108 1.00 82.00 174 VAL A CA 1
ATOM 1448 C C . VAL A 1 174 ? 13.519 -8.521 -15.159 1.00 82.00 174 VAL A C 1
ATOM 1450 O O . VAL A 1 174 ? 14.037 -7.468 -14.797 1.00 82.00 174 VAL A O 1
ATOM 1453 N N . SER A 1 175 ? 12.304 -8.881 -14.748 1.00 85.88 175 SER A N 1
ATOM 1454 C CA . SER A 1 175 ? 11.607 -8.145 -13.694 1.00 85.88 175 SER A CA 1
ATOM 1455 C C . SER A 1 175 ? 11.821 -8.810 -12.338 1.00 85.88 175 SER A C 1
ATOM 1457 O O . SER A 1 175 ? 11.642 -10.025 -12.219 1.00 85.88 175 SER A O 1
ATOM 1459 N N . THR A 1 176 ? 12.115 -8.008 -11.325 1.00 89.12 176 THR A N 1
ATOM 1460 C CA . THR A 1 176 ? 12.297 -8.439 -9.939 1.00 89.12 176 THR A CA 1
ATOM 1461 C C . THR A 1 176 ? 11.213 -7.812 -9.074 1.00 89.12 176 THR A C 1
ATOM 1463 O O . THR A 1 176 ? 10.951 -6.615 -9.183 1.00 89.12 176 THR A O 1
ATOM 1466 N N . TRP A 1 177 ? 10.598 -8.622 -8.211 1.00 91.94 177 TRP A N 1
ATOM 1467 C CA . TRP A 1 177 ? 9.498 -8.229 -7.332 1.00 91.94 177 TRP A CA 1
ATOM 1468 C C . TRP A 1 177 ? 9.731 -8.815 -5.951 1.00 91.94 177 TRP A C 1
ATOM 1470 O O . TRP A 1 177 ? 9.977 -10.014 -5.832 1.00 91.94 177 TRP A O 1
ATOM 1480 N N . TYR A 1 178 ? 9.669 -7.984 -4.919 1.00 92.81 178 TYR A N 1
ATOM 1481 C CA . TYR A 1 178 ? 9.793 -8.440 -3.539 1.00 92.81 178 TYR A CA 1
ATOM 1482 C C . TYR A 1 178 ? 9.213 -7.416 -2.569 1.00 92.81 178 TYR A C 1
ATOM 1484 O O . TYR A 1 178 ? 8.906 -6.273 -2.923 1.00 92.81 178 TYR A O 1
ATOM 1492 N N . SER A 1 179 ? 9.105 -7.839 -1.318 1.00 94.69 179 SER A N 1
ATOM 1493 C CA . SER A 1 179 ? 8.698 -7.015 -0.193 1.00 94.69 179 SER A CA 1
ATOM 1494 C C . SER A 1 179 ? 9.771 -6.993 0.902 1.00 94.69 179 SER A C 1
ATOM 1496 O O . SER A 1 179 ? 10.410 -8.011 1.172 1.00 94.69 179 SER A O 1
ATOM 1498 N N . ILE A 1 180 ? 9.991 -5.834 1.533 1.00 93.12 180 ILE A N 1
ATOM 1499 C CA . ILE A 1 180 ? 10.900 -5.678 2.684 1.00 93.12 180 ILE A CA 1
ATOM 1500 C C . ILE A 1 180 ? 10.116 -5.092 3.852 1.00 93.12 180 ILE A C 1
ATOM 1502 O O . ILE A 1 180 ? 9.574 -3.998 3.722 1.00 93.12 180 ILE A O 1
ATOM 1506 N N . ASP A 1 181 ? 10.097 -5.790 4.985 1.00 93.56 181 ASP A N 1
ATOM 1507 C CA . ASP A 1 181 ? 9.512 -5.293 6.234 1.00 93.56 181 ASP A CA 1
ATOM 1508 C C . ASP A 1 181 ? 10.577 -4.567 7.076 1.00 93.56 181 ASP A C 1
ATOM 1510 O O . ASP A 1 181 ? 11.710 -5.049 7.186 1.00 93.56 181 ASP A O 1
ATOM 1514 N N . HIS A 1 182 ? 10.204 -3.434 7.684 1.00 89.75 182 HIS A N 1
ATOM 1515 C CA . HIS A 1 182 ? 11.055 -2.581 8.529 1.00 89.75 182 HIS A CA 1
ATOM 1516 C C . HIS A 1 182 ? 10.373 -2.190 9.831 1.00 89.75 182 HIS A C 1
ATOM 1518 O O . HIS A 1 182 ? 9.178 -1.816 9.790 1.00 89.75 182 HIS A O 1
#

pLDDT: mean 85.88, std 13.62, range [46.06, 98.69]